Protein AF-A0A0P0D980-F1 (afdb_monomer)

Mean predicted aligned error: 5.17 Å

Radius of gyration: 16.91 Å; Cα contacts (8 Å, |Δi|>4): 113; chains: 1; bounding box: 37×28×49 Å

Organism: NCBI:txid1736674

pLDDT: mean 88.83, std 8.2, range [51.72, 97.25]

Foldseek 3Di:
DLVQQLAVHDDDDDFDADPVRHGPPVVVVVVVVVVVVCVQCVVQRPPWHHDPDDDDPDADWGWTDDDLDIDIGHPDDPPDPDDDCSCPPDDCVSDVWDDDGPDPDTDPDD

InterPro domains:
  IPR000933 Glycoside hydrolase, family 29 [PTHR10030] (2-77)
  IPR013780 Glycosyl hydrolase, all-beta [G3DSA:2.60.40.1180] (51-108)
  IPR017853 Glycoside hydrolase superfamily [SSF51445] (2-46)
  IPR057739 Glycoside hydrolase family 29, N-terminal [PF01120] (1-43)

Sequence (110 aa):
MVEVVSRNGNSLINIGPRGDATIPEEQVERLKAMGNWLSINGEAIYGTRYWKENHQEQGNRAFTTKEKTLFAIALDDPKTPFIIEATKGWNKNNVKSVTLLGSREKWSGI

Nearest PDB structures (foldseek):
  8ozu-assembly2_H  TM=8.798E-01  e=1.660E-02  Lacticaseibacillus casei
  8ozu-assembly1_A  TM=8.775E-01  e=1.891E-02  Lacticaseibacillus casei
  8ozu-assembly2_B  TM=8.800E-01  e=2.981E-02  Lacticaseibacillus casei
  8ozt-assembly2_E-2  TM=8.825E-01  e=3.181E-02  Lactobacillus
  8ozu-assembly1_D  TM=8.819E-01  e=3.181E-02  Lacticaseibacillus casei

Secondary structure (DSSP, 8-state):
-HHHHHTT---PPP----TTSPPPHHHHHHHHHHHHHHHHHGGGTTT-EE-S----SSS-EEEEEETTEEEEEESS---S----GGGTT--TTT-S--B-TT--PBP---

Structure (mmCIF, N/CA/C/O backbone):
data_AF-A0A0P0D980-F1
#
_entry.id   AF-A0A0P0D980-F1
#
loop_
_atom_site.group_PDB
_atom_site.id
_atom_site.type_symbol
_atom_site.label_atom_id
_atom_site.label_alt_id
_atom_site.label_comp_id
_atom_site.label_asym_id
_atom_site.label_entity_id
_atom_site.label_seq_id
_atom_site.pdbx_PDB_ins_code
_atom_site.Cartn_x
_atom_site.Cartn_y
_atom_site.Cartn_z
_atom_site.occupancy
_atom_site.B_iso_or_equiv
_atom_site.auth_seq_id
_atom_site.auth_comp_id
_atom_site.auth_asym_id
_atom_site.auth_atom_id
_atom_site.pdbx_PDB_model_num
ATOM 1 N N . MET A 1 1 ? 4.060 7.617 -3.953 1.00 86.75 1 MET A N 1
ATOM 2 C CA . MET A 1 1 ? 2.854 6.828 -4.301 1.00 86.75 1 MET A CA 1
ATOM 3 C C . MET A 1 1 ? 1.854 6.790 -3.154 1.00 86.75 1 MET A C 1
ATOM 5 O O . MET A 1 1 ? 0.784 7.354 -3.314 1.00 86.75 1 MET A O 1
ATOM 9 N N . VAL A 1 2 ? 2.184 6.177 -2.011 1.00 89.06 2 VAL A N 1
ATOM 10 C CA . VAL A 1 2 ? 1.241 6.012 -0.886 1.00 89.06 2 VAL A CA 1
ATOM 11 C C . VAL A 1 2 ? 0.645 7.346 -0.417 1.00 89.06 2 VAL A C 1
ATOM 13 O O . VAL A 1 2 ? -0.569 7.461 -0.309 1.00 89.06 2 VAL A O 1
ATOM 16 N N . GLU A 1 3 ? 1.476 8.374 -0.231 1.00 86.25 3 GLU A N 1
ATOM 17 C CA . GLU A 1 3 ? 1.021 9.718 0.162 1.00 86.25 3 GLU A CA 1
ATOM 18 C C . GLU A 1 3 ? 0.079 10.370 -0.866 1.00 86.25 3 GLU A C 1
ATOM 20 O O . GLU A 1 3 ? -0.856 11.080 -0.509 1.00 86.25 3 GLU A O 1
ATOM 25 N N . VAL A 1 4 ? 0.296 10.111 -2.159 1.00 87.06 4 VAL A N 1
ATOM 26 C CA . VAL A 1 4 ? -0.562 10.643 -3.227 1.00 87.06 4 VAL A CA 1
ATOM 27 C C . VAL A 1 4 ? -1.942 9.990 -3.156 1.00 87.06 4 VAL A C 1
ATOM 29 O O . VAL A 1 4 ? -2.958 10.679 -3.194 1.00 87.06 4 VAL A O 1
ATOM 32 N N . VAL A 1 5 ? -1.983 8.668 -2.984 1.00 89.81 5 VAL A N 1
ATOM 33 C CA . VAL A 1 5 ? -3.234 7.900 -2.902 1.00 89.81 5 VAL A CA 1
ATOM 34 C C . VAL A 1 5 ? -4.003 8.216 -1.616 1.00 89.81 5 VAL A C 1
ATOM 36 O O . VAL A 1 5 ? -5.223 8.374 -1.660 1.00 89.81 5 VAL A O 1
ATOM 39 N N . SER A 1 6 ? -3.312 8.396 -0.484 1.00 87.00 6 SER A N 1
ATOM 40 C CA . SER A 1 6 ? -3.949 8.787 0.783 1.00 87.00 6 SER A CA 1
ATOM 41 C C . SER A 1 6 ? -4.568 10.183 0.747 1.00 87.00 6 SER A C 1
ATOM 43 O O . SER A 1 6 ? -5.432 10.484 1.563 1.00 87.00 6 SER A O 1
ATOM 45 N N . ARG A 1 7 ? -4.184 11.015 -0.227 1.00 87.62 7 ARG A N 1
ATOM 46 C CA . ARG A 1 7 ? -4.743 12.350 -0.487 1.00 87.62 7 ARG A CA 1
ATOM 47 C C . ARG A 1 7 ? -5.666 12.383 -1.709 1.00 87.62 7 ARG A C 1
ATOM 49 O O . ARG A 1 7 ? -5.887 13.442 -2.287 1.00 87.62 7 ARG A O 1
ATOM 56 N N . ASN A 1 8 ? -6.223 11.230 -2.089 1.00 86.19 8 ASN A N 1
ATOM 57 C CA . ASN A 1 8 ? -7.169 11.073 -3.200 1.00 86.19 8 ASN A CA 1
ATOM 58 C C . ASN A 1 8 ? -6.595 11.427 -4.590 1.00 86.19 8 ASN A C 1
ATOM 60 O O . ASN A 1 8 ? -7.342 11.767 -5.505 1.00 86.19 8 ASN A O 1
ATOM 64 N N . GLY A 1 9 ? -5.272 11.361 -4.749 1.00 87.94 9 GLY A N 1
ATOM 65 C CA . GLY A 1 9 ? -4.578 11.568 -6.016 1.00 87.94 9 GLY A CA 1
ATOM 66 C C . GLY A 1 9 ? -4.195 10.260 -6.712 1.00 87.94 9 GLY A C 1
ATOM 67 O O . GLY A 1 9 ? -4.247 9.177 -6.127 1.00 87.94 9 GLY A O 1
ATOM 68 N N . ASN A 1 10 ? -3.740 10.374 -7.963 1.00 88.69 10 ASN A N 1
ATOM 69 C CA . ASN A 1 10 ? -3.119 9.275 -8.701 1.00 88.69 10 ASN A CA 1
ATOM 70 C C . ASN A 1 10 ? -1.627 9.549 -8.933 1.00 88.69 10 ASN A C 1
ATOM 72 O O . ASN A 1 10 ? -1.221 10.691 -9.138 1.00 88.69 10 ASN A O 1
ATOM 76 N N . SER A 1 11 ? -0.812 8.496 -8.915 1.00 88.25 11 SER A N 1
ATOM 77 C CA . SER A 1 11 ? 0.632 8.580 -9.127 1.00 88.25 11 SER A CA 1
ATOM 78 C C . SER A 1 11 ? 0.968 8.114 -10.540 1.00 88.25 11 SER A C 1
ATOM 80 O O . SER A 1 11 ? 0.902 6.921 -10.825 1.00 88.25 11 SER A O 1
ATOM 82 N N . LEU A 1 12 ? 1.360 9.041 -11.414 1.00 91.69 12 LEU A N 1
ATOM 83 C CA . LEU A 1 12 ? 1.848 8.724 -12.756 1.00 91.69 12 LEU A CA 1
ATOM 84 C C . LEU A 1 12 ? 3.380 8.675 -12.741 1.00 91.69 12 LEU A C 1
ATOM 86 O O . LEU A 1 12 ? 4.028 9.677 -12.446 1.00 91.69 12 LEU A O 1
ATOM 90 N N . ILE A 1 13 ? 3.955 7.507 -13.032 1.00 91.38 13 ILE A N 1
ATOM 91 C CA . ILE A 1 13 ? 5.408 7.307 -13.056 1.00 91.38 13 ILE A CA 1
ATOM 92 C C . ILE A 1 13 ? 5.890 7.369 -14.502 1.00 91.38 13 ILE A C 1
ATOM 94 O O . ILE A 1 13 ? 5.446 6.582 -15.335 1.00 91.38 13 ILE A O 1
ATOM 98 N N . ASN A 1 14 ? 6.795 8.302 -14.787 1.00 91.31 14 ASN A N 1
ATOM 99 C CA . ASN A 1 14 ? 7.432 8.403 -16.093 1.00 91.31 14 ASN A CA 1
ATOM 100 C C . ASN A 1 14 ? 8.633 7.450 -16.189 1.00 91.31 14 ASN A C 1
ATOM 102 O O . ASN A 1 14 ? 9.349 7.260 -15.204 1.00 91.31 14 ASN A O 1
ATOM 106 N N . ILE A 1 15 ? 8.876 6.906 -17.383 1.00 92.06 15 ILE A N 1
ATOM 107 C CA . ILE A 1 15 ? 10.083 6.143 -17.715 1.00 92.06 15 ILE A CA 1
ATOM 108 C C . ILE A 1 15 ? 10.812 6.831 -18.863 1.00 92.06 15 ILE A C 1
ATOM 110 O O . ILE A 1 15 ? 10.186 7.341 -19.790 1.00 92.06 15 ILE A O 1
ATOM 114 N N . GLY A 1 16 ? 12.138 6.852 -18.794 1.00 92.56 16 GLY A N 1
ATOM 115 C CA . GLY A 1 16 ? 12.986 7.436 -19.829 1.00 92.56 16 GLY A CA 1
ATOM 116 C C . GLY A 1 16 ? 13.824 6.352 -20.489 1.00 92.56 16 GLY A C 1
ATOM 117 O O . GLY A 1 16 ? 14.855 5.998 -19.910 1.00 92.56 16 GLY A O 1
ATOM 118 N N . PRO A 1 17 ? 13.404 5.809 -21.649 1.00 92.69 17 PRO A N 1
ATOM 119 C CA . PRO A 1 17 ? 14.237 4.904 -22.426 1.00 92.69 17 PRO A CA 1
ATOM 120 C C . PRO A 1 17 ? 15.551 5.578 -22.839 1.00 92.69 17 PRO A C 1
ATOM 122 O O . PRO A 1 17 ? 15.612 6.792 -23.046 1.00 92.69 17 PRO A O 1
ATOM 125 N N . ARG A 1 18 ? 16.610 4.783 -22.971 1.00 90.56 18 ARG A N 1
ATOM 126 C CA . ARG A 1 18 ? 17.882 5.186 -23.570 1.00 90.56 18 ARG A CA 1
ATOM 127 C C . ARG A 1 18 ? 17.699 5.423 -25.075 1.00 90.56 18 ARG A C 1
ATOM 129 O O . ARG A 1 18 ? 16.679 5.065 -25.661 1.00 90.56 18 ARG A O 1
ATOM 136 N N . GLY A 1 19 ? 18.720 5.993 -25.718 1.00 93.38 19 GLY A N 1
ATOM 137 C CA . GLY A 1 19 ? 18.713 6.237 -27.167 1.00 93.38 19 GLY A CA 1
ATOM 138 C C . GLY A 1 19 ? 18.572 4.970 -28.024 1.00 93.38 19 GLY A C 1
ATOM 139 O O . GLY A 1 19 ? 18.117 5.056 -29.157 1.00 93.38 19 GLY A O 1
ATOM 140 N N . ASP A 1 20 ? 18.901 3.799 -27.472 1.00 93.31 20 ASP A N 1
ATOM 141 C CA . ASP A 1 20 ? 18.713 2.477 -28.088 1.00 93.31 20 ASP A CA 1
ATOM 142 C C . ASP A 1 20 ? 17.351 1.830 -27.754 1.00 93.31 20 ASP A C 1
ATOM 144 O O . ASP A 1 20 ? 17.148 0.640 -27.985 1.00 93.31 20 ASP A O 1
ATOM 148 N N . ALA A 1 21 ? 16.420 2.611 -27.198 1.00 90.31 21 ALA A N 1
ATOM 149 C CA . ALA A 1 21 ? 15.093 2.204 -26.740 1.00 90.31 21 ALA A CA 1
ATOM 150 C C . ALA A 1 21 ? 15.055 1.216 -25.555 1.00 90.31 21 ALA A C 1
ATOM 152 O O . ALA A 1 21 ? 13.970 0.782 -25.160 1.00 90.31 21 ALA A O 1
ATOM 153 N N . THR A 1 22 ? 16.187 0.896 -24.921 1.00 95.38 22 THR A N 1
ATOM 154 C CA . THR A 1 22 ? 16.196 0.094 -23.686 1.00 95.38 22 THR A CA 1
ATOM 155 C C . THR A 1 22 ? 15.819 0.937 -22.464 1.00 95.38 22 THR A C 1
ATOM 157 O O . THR A 1 22 ? 16.091 2.134 -22.406 1.00 95.38 22 THR A O 1
ATOM 160 N N . ILE A 1 23 ? 15.189 0.337 -21.451 1.00 95.00 23 ILE A N 1
ATOM 161 C CA . ILE A 1 23 ? 14.940 1.023 -20.173 1.00 95.00 23 ILE A CA 1
ATOM 162 C C . ILE A 1 23 ? 16.201 0.889 -19.307 1.00 95.00 23 ILE A C 1
ATOM 164 O O . ILE A 1 23 ? 16.688 -0.232 -19.148 1.00 95.00 23 ILE A O 1
ATOM 168 N N . PRO A 1 24 ? 16.724 1.982 -18.716 1.00 95.94 24 PRO A N 1
ATOM 169 C CA . PRO A 1 24 ? 17.833 1.900 -17.773 1.00 95.94 24 PRO A CA 1
ATOM 170 C C . PRO A 1 24 ? 17.569 0.894 -16.652 1.00 95.94 24 PRO A C 1
ATOM 172 O O . PRO A 1 24 ? 16.490 0.890 -16.055 1.00 95.94 24 PRO A O 1
ATOM 175 N N . GLU A 1 25 ? 18.559 0.053 -16.354 1.00 95.94 25 GLU A N 1
ATOM 176 C CA . GLU A 1 25 ? 18.446 -1.016 -15.358 1.00 95.94 25 GLU A CA 1
ATOM 177 C C . GLU A 1 25 ? 17.994 -0.474 -13.999 1.00 95.94 25 GLU A C 1
ATOM 179 O O . GLU A 1 25 ? 17.066 -1.016 -13.400 1.00 95.94 25 GLU A O 1
ATOM 184 N N . GLU A 1 26 ? 18.502 0.691 -13.587 1.00 94.94 26 GLU A N 1
ATOM 185 C CA . GLU A 1 26 ? 18.102 1.306 -12.325 1.00 94.94 26 GLU A CA 1
ATOM 186 C C . GLU A 1 26 ? 16.615 1.730 -12.283 1.00 94.94 26 GLU A C 1
ATOM 188 O O . GLU A 1 26 ? 16.030 1.858 -11.203 1.00 94.94 26 GLU A O 1
ATOM 193 N N . GLN A 1 27 ? 15.973 1.985 -13.431 1.00 95.69 27 GLN A N 1
ATOM 194 C CA . GLN A 1 27 ? 14.525 2.231 -13.499 1.00 95.69 27 GLN A CA 1
ATOM 195 C C . GLN A 1 27 ? 13.757 0.909 -13.403 1.00 95.69 27 GLN A C 1
ATOM 197 O O . GLN A 1 27 ? 12.765 0.828 -12.677 1.00 95.69 27 GLN A O 1
ATOM 202 N N . VAL A 1 28 ? 14.238 -0.141 -14.077 1.00 95.88 28 VAL A N 1
ATOM 203 C CA . VAL A 1 28 ? 13.644 -1.486 -14.020 1.00 95.88 28 VAL A CA 1
ATOM 204 C C . VAL A 1 28 ? 13.667 -2.030 -12.594 1.00 95.88 28 VAL A C 1
ATOM 206 O O . VAL A 1 28 ? 12.647 -2.524 -12.116 1.00 95.88 28 VAL A O 1
ATOM 209 N N . GLU A 1 29 ? 14.795 -1.915 -11.896 1.00 96.94 29 GLU A N 1
ATOM 210 C CA . GLU A 1 29 ? 14.945 -2.360 -10.508 1.00 96.94 29 GLU A CA 1
ATOM 211 C C . GLU A 1 29 ? 13.937 -1.680 -9.578 1.00 96.94 29 GLU A C 1
ATOM 213 O O . GLU A 1 29 ? 13.231 -2.353 -8.824 1.00 96.94 29 GLU A O 1
ATOM 218 N N . ARG A 1 30 ? 13.798 -0.353 -9.676 1.00 96.06 30 ARG A N 1
ATOM 219 C CA . ARG A 1 30 ? 12.846 0.415 -8.857 1.00 96.06 30 ARG A CA 1
ATOM 220 C C . ARG A 1 30 ? 11.395 0.050 -9.164 1.00 96.06 30 ARG A C 1
ATOM 222 O O . ARG A 1 30 ? 10.599 -0.111 -8.239 1.00 96.06 30 ARG A O 1
ATOM 229 N N . LEU A 1 31 ? 11.047 -0.122 -10.440 1.00 95.38 31 LEU A N 1
ATOM 230 C CA . LEU A 1 31 ? 9.703 -0.541 -10.849 1.00 95.38 31 LEU A CA 1
ATOM 231 C C . LEU A 1 31 ? 9.382 -1.960 -10.372 1.00 95.38 31 LEU A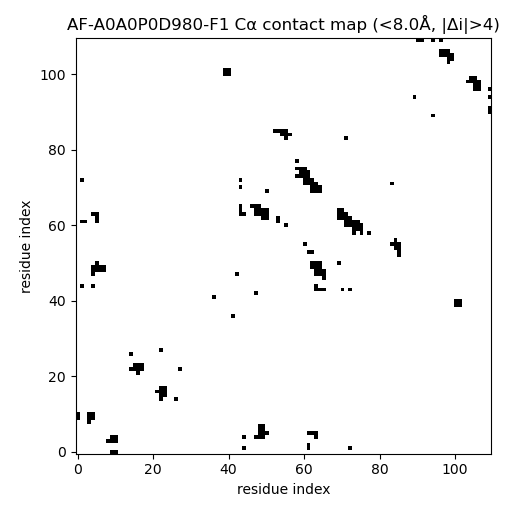 C 1
ATOM 233 O O . LEU A 1 31 ? 8.276 -2.201 -9.890 1.00 95.38 31 LEU A O 1
ATOM 237 N N . LYS A 1 32 ? 10.346 -2.885 -10.439 1.00 97.12 32 LYS A N 1
ATOM 238 C CA . LYS A 1 32 ? 10.201 -4.241 -9.894 1.00 97.12 32 LYS A CA 1
ATOM 239 C C . LYS A 1 32 ? 10.040 -4.224 -8.378 1.00 97.12 32 LYS A C 1
ATOM 241 O O . LYS A 1 32 ? 9.145 -4.890 -7.871 1.00 97.12 32 LYS A O 1
ATOM 246 N N . ALA A 1 33 ? 10.840 -3.440 -7.656 1.00 96.38 33 ALA A N 1
ATOM 247 C CA . ALA A 1 33 ? 10.703 -3.293 -6.208 1.00 96.38 33 ALA A CA 1
ATOM 248 C C . ALA A 1 33 ? 9.313 -2.753 -5.824 1.00 96.38 33 ALA A C 1
ATOM 250 O O . ALA A 1 33 ? 8.658 -3.297 -4.936 1.00 96.38 33 ALA A O 1
ATOM 251 N N . MET A 1 34 ? 8.819 -1.744 -6.550 1.00 95.75 34 MET A N 1
ATOM 252 C CA . MET A 1 34 ? 7.460 -1.224 -6.378 1.00 95.75 34 MET A CA 1
ATOM 253 C C . MET A 1 34 ? 6.393 -2.286 -6.686 1.00 95.75 34 MET A C 1
ATOM 255 O O . MET A 1 34 ? 5.450 -2.444 -5.914 1.00 95.75 34 MET A O 1
ATOM 259 N N . GLY A 1 35 ? 6.554 -3.043 -7.775 1.00 96.31 35 GLY A N 1
ATOM 260 C CA . GLY A 1 35 ? 5.662 -4.145 -8.142 1.00 96.31 35 GLY A CA 1
ATOM 261 C C . GLY A 1 35 ? 5.619 -5.253 -7.087 1.00 96.31 35 GLY A C 1
ATOM 262 O O . GLY A 1 35 ? 4.538 -5.709 -6.723 1.00 96.31 35 GLY A O 1
ATOM 263 N N . ASN A 1 36 ? 6.771 -5.627 -6.528 1.00 97.25 36 ASN A N 1
ATOM 264 C CA . ASN A 1 36 ? 6.873 -6.612 -5.449 1.00 97.25 36 ASN A CA 1
ATOM 265 C C . ASN A 1 36 ? 6.196 -6.133 -4.161 1.00 97.25 36 ASN A C 1
ATOM 267 O O . ASN A 1 36 ? 5.590 -6.923 -3.448 1.00 97.25 36 ASN A O 1
ATOM 271 N N . TRP A 1 37 ? 6.270 -4.838 -3.853 1.00 95.75 37 TRP A N 1
ATOM 272 C CA . TRP A 1 37 ? 5.548 -4.289 -2.708 1.00 95.75 37 TRP A CA 1
ATOM 273 C C . TRP A 1 37 ? 4.031 -4.268 -2.951 1.00 95.75 37 TRP A C 1
ATOM 275 O O . TRP A 1 37 ? 3.253 -4.615 -2.059 1.00 95.75 37 TRP A O 1
ATOM 285 N N . LEU A 1 38 ? 3.604 -3.902 -4.165 1.00 96.50 38 LEU A N 1
ATOM 286 C CA . LEU A 1 38 ? 2.196 -3.858 -4.571 1.00 96.50 38 LEU A CA 1
ATOM 287 C C . LEU A 1 38 ? 1.554 -5.244 -4.691 1.00 96.50 38 LEU A C 1
ATOM 289 O O . LEU A 1 38 ? 0.350 -5.358 -4.482 1.00 96.50 38 LEU A O 1
ATOM 293 N N . SER A 1 39 ? 2.314 -6.300 -4.986 1.00 96.69 39 SER A N 1
ATOM 294 C CA . SER A 1 39 ? 1.764 -7.661 -5.032 1.00 96.69 39 SER A CA 1
ATOM 295 C C . SER A 1 39 ? 1.251 -8.128 -3.665 1.00 96.69 39 SER A C 1
ATOM 297 O O . SER A 1 39 ? 0.311 -8.916 -3.599 1.00 96.69 39 SER A O 1
ATOM 299 N N . ILE A 1 40 ? 1.823 -7.597 -2.581 1.00 96.31 40 ILE A N 1
ATOM 300 C CA . ILE A 1 40 ? 1.415 -7.876 -1.200 1.00 96.31 40 ILE A CA 1
ATOM 301 C C . ILE A 1 40 ? 0.412 -6.828 -0.702 1.00 96.31 40 ILE A C 1
ATOM 303 O O . ILE A 1 40 ? -0.614 -7.168 -0.119 1.00 96.31 40 ILE A O 1
ATOM 307 N N . ASN A 1 41 ? 0.705 -5.544 -0.928 1.00 96.44 41 ASN A N 1
ATOM 308 C CA . ASN A 1 41 ? 0.001 -4.424 -0.294 1.00 96.44 41 ASN A CA 1
ATOM 309 C C . ASN A 1 41 ? -0.991 -3.709 -1.223 1.00 96.44 41 ASN A C 1
ATOM 311 O O . ASN A 1 41 ? -1.570 -2.689 -0.851 1.00 96.44 41 ASN A O 1
ATOM 315 N N . GLY A 1 42 ? -1.195 -4.217 -2.440 1.00 96.31 42 GLY A N 1
ATOM 316 C CA . GLY A 1 42 ? -2.002 -3.570 -3.474 1.00 96.31 42 GLY A CA 1
ATOM 317 C C . GLY A 1 42 ? -3.453 -3.331 -3.064 1.00 96.31 42 GLY A C 1
ATOM 318 O O . GLY A 1 42 ? -4.054 -2.362 -3.518 1.00 96.31 42 GLY A O 1
ATOM 319 N N . GLU A 1 43 ? -4.009 -4.139 -2.159 1.00 95.94 43 GLU A N 1
ATOM 320 C CA . GLU A 1 43 ? -5.364 -3.934 -1.632 1.00 95.94 43 GLU A CA 1
ATOM 321 C C . GLU A 1 43 ? -5.519 -2.597 -0.885 1.00 95.94 43 GLU A C 1
ATOM 323 O O . GLU A 1 43 ? -6.575 -1.971 -0.963 1.00 95.94 43 GLU A O 1
ATOM 328 N N . ALA A 1 44 ? -4.450 -2.111 -0.243 1.00 96.31 44 ALA A N 1
ATOM 329 C CA . ALA A 1 44 ? -4.423 -0.818 0.441 1.00 96.31 44 ALA A CA 1
ATOM 330 C C . ALA A 1 44 ? -4.254 0.382 -0.512 1.00 96.31 44 ALA A C 1
ATOM 332 O O . ALA A 1 44 ? -4.238 1.527 -0.059 1.00 96.31 44 ALA A O 1
ATOM 333 N N . ILE A 1 45 ? -4.112 0.140 -1.820 1.00 96.62 45 ILE A N 1
ATOM 334 C CA . ILE A 1 45 ? -3.862 1.166 -2.843 1.00 96.62 45 ILE A CA 1
ATOM 335 C C . ILE A 1 45 ? -4.951 1.160 -3.920 1.00 96.62 45 ILE A C 1
ATOM 337 O O . ILE A 1 45 ? -5.516 2.198 -4.264 1.00 96.62 45 ILE A O 1
ATOM 341 N N . TYR A 1 46 ? -5.257 -0.004 -4.488 1.00 95.62 46 TYR A N 1
ATOM 342 C CA . TYR A 1 46 ? -6.159 -0.112 -5.626 1.00 95.62 46 TYR A CA 1
ATOM 343 C C . TYR A 1 46 ? -7.626 0.002 -5.205 1.00 95.62 46 TYR A C 1
ATOM 345 O O . TYR A 1 46 ? -8.152 -0.798 -4.430 1.00 95.62 46 TYR A O 1
ATOM 353 N N . GLY A 1 47 ? -8.320 0.988 -5.778 1.00 93.88 47 GLY A N 1
ATOM 354 C CA . GLY A 1 47 ? -9.740 1.225 -5.516 1.00 93.88 47 GLY A CA 1
ATO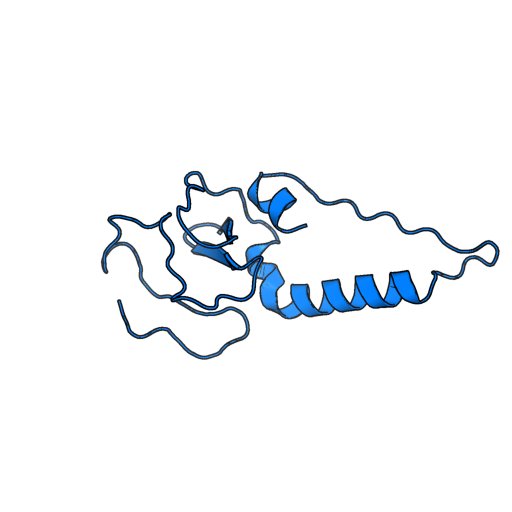M 355 C C . GLY A 1 47 ? -10.028 1.834 -4.142 1.00 93.88 47 GLY A C 1
ATOM 356 O O . GLY A 1 47 ? -11.193 1.918 -3.759 1.00 93.88 47 GLY A O 1
ATOM 357 N N . THR A 1 48 ? -9.002 2.276 -3.414 1.00 95.88 48 THR A N 1
ATOM 358 C CA . THR A 1 48 ? -9.169 2.950 -2.128 1.00 95.88 48 THR A CA 1
ATOM 359 C C . THR A 1 48 ? -9.517 4.434 -2.302 1.00 95.88 48 THR A C 1
ATOM 361 O O . THR A 1 48 ? -9.482 4.992 -3.404 1.00 95.88 48 THR A O 1
ATOM 364 N N . ARG A 1 49 ? -9.875 5.091 -1.201 1.00 91.81 49 ARG A N 1
ATOM 365 C CA . ARG A 1 49 ? -10.092 6.539 -1.077 1.00 91.81 49 ARG A CA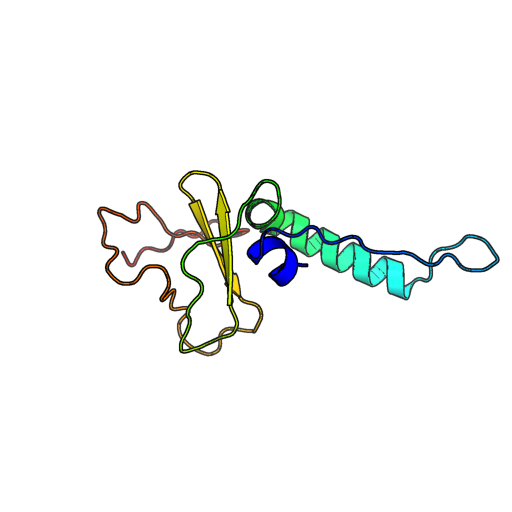 1
ATOM 366 C C . ARG A 1 49 ? -9.314 7.083 0.115 1.00 91.81 49 ARG A C 1
ATOM 368 O O . ARG A 1 49 ? -8.826 6.309 0.939 1.00 91.81 49 ARG A O 1
ATOM 375 N N . TYR A 1 50 ? -9.207 8.406 0.198 1.00 90.69 50 TYR A N 1
ATOM 376 C CA . TYR A 1 50 ? -8.640 9.064 1.373 1.00 90.69 50 TYR A CA 1
ATOM 377 C C . TYR A 1 50 ? -9.467 8.755 2.627 1.00 90.69 50 TYR A C 1
ATOM 379 O O . TYR A 1 50 ? -10.682 8.553 2.553 1.00 90.69 50 TYR A O 1
ATOM 387 N N . TRP A 1 51 ? -8.805 8.732 3.781 1.00 91.12 51 TRP A N 1
ATOM 388 C CA . TRP A 1 51 ? -9.478 8.680 5.074 1.00 91.12 51 TRP A CA 1
ATOM 389 C C . TRP A 1 51 ? -9.617 10.093 5.645 1.00 91.12 51 TRP A C 1
ATOM 391 O O . TRP A 1 51 ? -8.697 10.902 5.540 1.00 91.12 51 TRP A O 1
ATOM 401 N N . LYS A 1 52 ? -10.779 10.388 6.231 1.00 84.62 52 LYS A N 1
ATOM 402 C CA . LYS A 1 52 ? -11.124 11.724 6.744 1.00 84.62 52 LYS A CA 1
ATOM 403 C C . LYS A 1 52 ? -10.252 12.189 7.918 1.00 84.62 52 LYS A C 1
ATOM 405 O O . LYS A 1 52 ? -10.008 13.382 8.039 1.00 84.62 52 LYS A O 1
ATOM 410 N N . GLU A 1 53 ? -9.723 11.253 8.706 1.00 83.12 53 GLU A N 1
ATOM 411 C CA . GLU A 1 53 ? -8.939 11.538 9.907 1.00 83.12 53 GLU A CA 1
ATOM 412 C C . GLU A 1 53 ? -7.496 11.083 9.705 1.00 83.12 53 GLU A C 1
ATOM 414 O O . GLU A 1 53 ? -7.190 9.896 9.748 1.00 83.12 53 GLU A O 1
ATOM 419 N N . ASN A 1 54 ? -6.593 12.028 9.474 1.00 76.81 54 ASN A N 1
ATOM 420 C CA . ASN A 1 54 ? -5.186 11.751 9.178 1.00 76.81 54 ASN A CA 1
ATOM 421 C C . ASN A 1 54 ? -4.214 12.269 10.249 1.00 76.81 54 ASN A C 1
ATOM 423 O O . ASN A 1 54 ? -3.006 12.127 10.077 1.00 76.81 54 ASN A O 1
ATOM 427 N N . HIS A 1 55 ? -4.726 12.853 11.336 1.00 78.25 55 HIS A N 1
ATOM 428 C CA . HIS A 1 55 ? -3.908 13.354 12.439 1.00 78.25 55 HIS A CA 1
ATOM 429 C C . HIS A 1 55 ? -3.143 12.218 13.118 1.00 78.25 55 HIS A C 1
ATOM 431 O O . HIS A 1 55 ? -3.744 11.190 13.438 1.00 78.25 55 HIS A O 1
ATOM 437 N N . GLN A 1 56 ? -1.843 12.411 13.333 1.00 73.94 56 GLN A N 1
ATOM 438 C CA . GLN A 1 56 ? -0.964 11.525 14.095 1.00 73.94 56 GLN A CA 1
ATOM 439 C C . GLN A 1 56 ? 0.011 12.390 14.899 1.00 73.94 56 GLN A C 1
ATOM 441 O O . GLN A 1 56 ? 0.706 13.223 14.320 1.00 73.94 56 GLN A O 1
ATOM 446 N N . GLU A 1 57 ? 0.099 12.169 16.207 1.00 74.56 57 GLU A N 1
ATOM 447 C CA . GLU A 1 57 ? 1.134 12.770 17.056 1.00 74.56 57 GLU A CA 1
ATOM 448 C C . GLU A 1 57 ? 2.490 12.071 16.856 1.00 74.56 57 GLU A C 1
ATOM 450 O O . GLU A 1 57 ? 3.542 12.693 17.005 1.00 74.56 57 GLU A O 1
ATOM 455 N N . GLN A 1 58 ? 2.486 10.767 16.534 1.00 72.31 58 GLN A N 1
ATOM 456 C CA . GLN A 1 58 ? 3.703 9.949 16.455 1.00 72.31 58 GLN A CA 1
ATOM 457 C C . GLN A 1 58 ? 3.742 8.968 15.267 1.00 72.31 58 GLN A C 1
ATOM 459 O O . GLN A 1 58 ? 2.829 8.172 15.026 1.00 72.31 58 GLN A O 1
ATOM 464 N N . GLY A 1 59 ? 4.902 8.927 14.605 1.00 76.31 59 GLY A N 1
ATOM 465 C CA . GLY A 1 59 ? 5.208 8.024 13.491 1.00 76.31 59 GLY A CA 1
ATOM 466 C C . GLY A 1 59 ? 4.675 8.517 12.146 1.00 76.31 59 GLY A C 1
ATOM 467 O O . GLY A 1 59 ? 3.647 9.190 12.075 1.00 76.31 59 GLY A O 1
ATOM 468 N N . ASN A 1 60 ? 5.380 8.179 11.064 1.00 85.88 60 ASN A N 1
ATOM 469 C CA . ASN A 1 60 ? 4.990 8.601 9.725 1.00 85.88 60 ASN A CA 1
ATOM 470 C C . ASN A 1 60 ? 4.063 7.565 9.080 1.00 85.88 60 ASN A C 1
ATOM 472 O O . ASN A 1 60 ? 4.469 6.449 8.750 1.00 85.88 60 ASN A O 1
ATOM 476 N N . ARG A 1 61 ? 2.786 7.918 8.922 1.00 88.62 61 ARG A N 1
ATOM 477 C CA . ARG A 1 61 ? 1.739 6.977 8.510 1.00 88.62 61 ARG A CA 1
ATOM 478 C C . ARG A 1 61 ? 0.804 7.618 7.499 1.00 88.62 61 ARG A C 1
ATOM 480 O O . ARG A 1 61 ? 0.494 8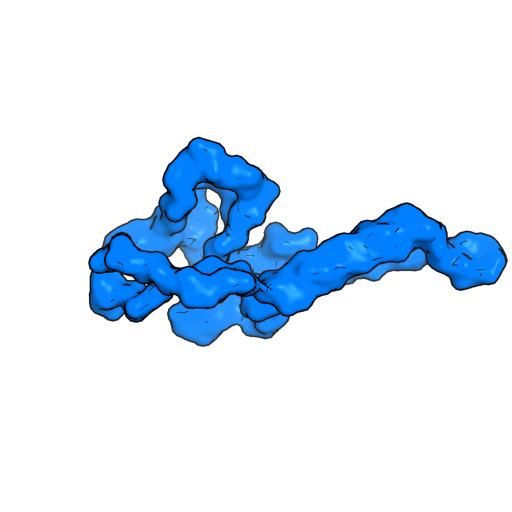.804 7.572 1.00 88.62 61 ARG A O 1
ATOM 487 N N . ALA A 1 62 ? 0.303 6.800 6.588 1.00 92.00 62 ALA A N 1
ATOM 488 C CA . ALA A 1 62 ? -0.740 7.176 5.648 1.00 92.00 62 ALA A CA 1
ATOM 489 C C . ALA A 1 62 ? -1.966 6.283 5.827 1.00 92.00 62 ALA A C 1
ATOM 491 O O . ALA A 1 62 ? -1.847 5.108 6.176 1.00 92.00 62 ALA A O 1
ATOM 492 N N . PHE A 1 63 ? -3.141 6.840 5.539 1.00 94.19 63 PHE A N 1
ATOM 493 C CA . PHE A 1 63 ? -4.405 6.124 5.642 1.00 94.19 63 PHE A CA 1
ATOM 494 C C . PHE A 1 63 ? -5.133 6.104 4.309 1.00 94.19 63 PHE A C 1
ATOM 496 O O . PHE A 1 63 ? -5.257 7.128 3.634 1.00 94.19 63 PHE A O 1
ATOM 503 N N . THR A 1 64 ? -5.654 4.938 3.960 1.00 95.31 64 THR A N 1
ATOM 504 C CA . THR A 1 64 ? -6.587 4.767 2.849 1.00 95.31 64 THR A CA 1
ATOM 505 C C . THR A 1 64 ? -7.770 3.939 3.329 1.00 95.31 64 THR A C 1
ATOM 507 O O . THR A 1 64 ? -7.695 3.224 4.328 1.00 95.31 64 THR A O 1
ATOM 510 N N . THR A 1 65 ? -8.903 4.041 2.648 1.00 95.12 65 THR A N 1
ATOM 511 C CA . THR A 1 65 ? -10.091 3.260 2.993 1.00 95.12 65 THR A CA 1
ATOM 512 C C . THR A 1 65 ? -10.730 2.641 1.765 1.00 95.12 65 THR A C 1
ATOM 514 O O . THR A 1 65 ? -10.727 3.225 0.680 1.00 95.12 65 THR A O 1
ATOM 517 N N . LYS A 1 66 ? -11.286 1.446 1.944 1.00 95.69 66 LYS A N 1
ATOM 518 C CA . LYS A 1 66 ? -12.116 0.760 0.961 1.00 95.69 66 LYS A CA 1
ATOM 519 C C . LYS A 1 66 ? -13.281 0.120 1.695 1.00 95.69 66 LYS A C 1
ATOM 521 O O . LYS A 1 66 ? -13.079 -0.730 2.557 1.00 95.69 66 LYS A O 1
ATOM 526 N N . GLU A 1 67 ? -14.494 0.539 1.353 1.00 93.19 67 GLU A N 1
ATOM 527 C CA . GLU A 1 67 ? -15.729 0.063 1.983 1.00 93.19 67 GLU A CA 1
ATOM 528 C C . GLU A 1 67 ? -15.707 0.210 3.517 1.00 93.19 67 GLU A C 1
ATOM 530 O O . GLU A 1 67 ? -15.801 1.322 4.029 1.00 93.19 67 GLU A O 1
ATOM 535 N N . LYS A 1 68 ? -15.602 -0.903 4.256 1.00 92.56 68 LYS A N 1
ATOM 536 C CA . LYS A 1 68 ? -15.555 -0.942 5.728 1.00 92.56 68 LYS A CA 1
ATOM 537 C C . LYS A 1 68 ? -14.144 -1.178 6.274 1.00 92.56 68 LYS A C 1
ATOM 539 O O . LYS A 1 68 ? -13.982 -1.351 7.480 1.00 92.56 68 LYS A O 1
ATOM 544 N N . THR A 1 69 ? -13.142 -1.199 5.402 1.00 94.56 69 THR A N 1
ATOM 545 C CA . THR A 1 69 ? -11.748 -1.451 5.756 1.00 94.56 69 THR A CA 1
ATOM 546 C C . THR A 1 69 ? -10.980 -0.134 5.785 1.00 94.56 69 THR A C 1
ATOM 548 O O . THR A 1 69 ? -10.983 0.635 4.818 1.00 94.56 69 THR A O 1
ATOM 551 N N . LEU A 1 70 ? -10.321 0.124 6.912 1.00 94.44 70 LEU A N 1
ATOM 552 C CA . LEU A 1 70 ? -9.319 1.173 7.065 1.00 94.44 70 LEU A CA 1
ATOM 553 C C . LEU A 1 70 ? -7.939 0.526 6.942 1.00 94.44 70 LEU A C 1
ATOM 555 O O . LEU A 1 70 ? -7.621 -0.395 7.692 1.00 94.44 70 LEU A O 1
ATOM 559 N N . PHE A 1 71 ? -7.123 1.027 6.024 1.00 95.06 71 PHE A N 1
ATOM 560 C CA . PHE A 1 71 ? -5.725 0.644 5.901 1.00 95.06 71 PHE A CA 1
ATOM 561 C C . PHE A 1 71 ? -4.856 1.713 6.555 1.00 95.06 71 PHE A C 1
ATOM 563 O O . PHE A 1 71 ? -4.956 2.894 6.223 1.00 95.06 71 PHE A O 1
ATOM 570 N N . ALA A 1 72 ? -3.993 1.284 7.472 1.00 94.00 72 ALA A N 1
ATOM 571 C CA . ALA A 1 72 ? -2.937 2.098 8.053 1.00 94.00 72 ALA A CA 1
ATOM 572 C C . ALA A 1 72 ? -1.597 1.631 7.481 1.00 94.00 72 ALA A C 1
ATOM 574 O O . ALA A 1 72 ? -1.239 0.462 7.615 1.00 94.00 72 ALA A O 1
ATOM 575 N N . ILE A 1 73 ? -0.875 2.533 6.823 1.00 93.56 73 ILE A N 1
ATOM 576 C CA . ILE A 1 73 ? 0.345 2.221 6.080 1.00 93.56 73 ILE A CA 1
ATOM 577 C C . ILE A 1 73 ? 1.511 2.932 6.762 1.00 93.56 73 ILE A C 1
ATOM 579 O O . ILE A 1 73 ? 1.530 4.162 6.821 1.00 93.56 73 ILE A O 1
ATOM 583 N N . ALA A 1 74 ? 2.468 2.160 7.276 1.00 91.62 74 ALA A N 1
ATOM 584 C CA . ALA A 1 74 ? 3.726 2.681 7.805 1.00 91.62 74 ALA A CA 1
ATOM 585 C C . ALA A 1 74 ? 4.573 3.251 6.657 1.00 91.62 74 ALA A C 1
ATOM 587 O O . ALA A 1 74 ? 4.769 2.570 5.648 1.00 91.62 74 ALA A O 1
ATOM 588 N N . LEU A 1 75 ? 5.055 4.486 6.790 1.00 89.94 75 LEU A N 1
ATOM 589 C CA . LEU A 1 75 ? 5.995 5.102 5.843 1.00 89.94 75 LEU A CA 1
ATOM 590 C C . LEU A 1 75 ? 7.438 5.075 6.364 1.00 89.94 75 LEU A C 1
ATOM 592 O O . LEU A 1 75 ? 8.374 5.289 5.597 1.00 89.94 75 LEU A O 1
ATOM 596 N N . ASP A 1 76 ? 7.606 4.786 7.650 1.00 87.19 76 ASP A N 1
ATOM 597 C CA . ASP A 1 76 ? 8.859 4.516 8.333 1.00 87.19 76 ASP A CA 1
ATOM 598 C C . ASP A 1 76 ? 8.806 3.160 9.053 1.00 87.19 76 ASP A C 1
ATOM 600 O O . ASP A 1 76 ? 7.747 2.553 9.222 1.00 87.19 76 ASP A O 1
ATOM 604 N N . ASP A 1 77 ? 9.979 2.664 9.442 1.00 84.69 77 ASP A N 1
ATOM 605 C CA . ASP A 1 77 ? 10.094 1.449 10.245 1.00 84.69 77 ASP A CA 1
ATOM 606 C C . ASP A 1 77 ? 9.593 1.728 11.678 1.00 84.69 77 ASP A C 1
ATOM 608 O O . ASP A 1 77 ? 10.176 2.575 12.373 1.00 84.69 77 ASP A O 1
ATOM 612 N N . PRO A 1 78 ? 8.508 1.077 12.143 1.00 81.38 78 PRO A N 1
ATOM 613 C CA . PRO A 1 78 ? 7.908 1.392 13.430 1.00 81.38 78 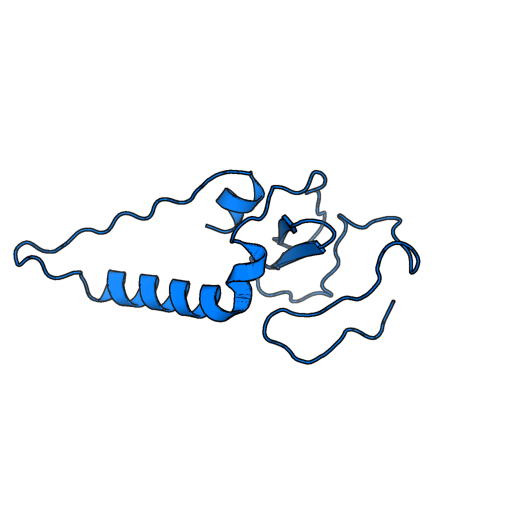PRO A CA 1
ATOM 614 C C . PRO A 1 78 ? 8.762 0.845 14.582 1.00 81.38 78 PRO A C 1
ATOM 616 O O . PRO A 1 78 ? 8.639 -0.306 14.990 1.00 81.38 78 PRO A O 1
ATOM 619 N N . LYS A 1 79 ? 9.608 1.705 15.159 1.00 82.31 79 LYS A N 1
ATOM 620 C CA . LYS A 1 79 ? 10.423 1.389 16.354 1.00 82.31 79 LYS A CA 1
ATOM 621 C C . LYS A 1 79 ? 9.641 1.424 17.668 1.00 82.31 79 LYS A C 1
ATOM 623 O O . LYS A 1 79 ? 10.134 0.985 18.703 1.00 82.31 79 LYS A O 1
ATOM 628 N N . THR A 1 80 ? 8.442 1.989 17.635 1.00 79.88 80 THR A N 1
ATOM 629 C CA . THR A 1 80 ? 7.504 2.079 18.753 1.00 79.88 80 THR A CA 1
ATOM 630 C C . THR A 1 80 ? 6.225 1.317 18.402 1.00 79.88 80 THR A C 1
ATOM 632 O O . THR A 1 80 ? 5.988 1.035 17.222 1.00 79.88 80 THR A O 1
ATOM 635 N N . PRO A 1 81 ? 5.382 0.966 19.394 1.00 84.56 81 PRO A N 1
ATOM 636 C CA . PRO A 1 81 ? 4.099 0.330 19.123 1.00 84.56 81 PRO A CA 1
ATOM 637 C C . PRO A 1 81 ? 3.309 1.055 18.025 1.00 84.56 81 PRO A C 1
ATOM 639 O O . PRO A 1 81 ? 3.188 2.281 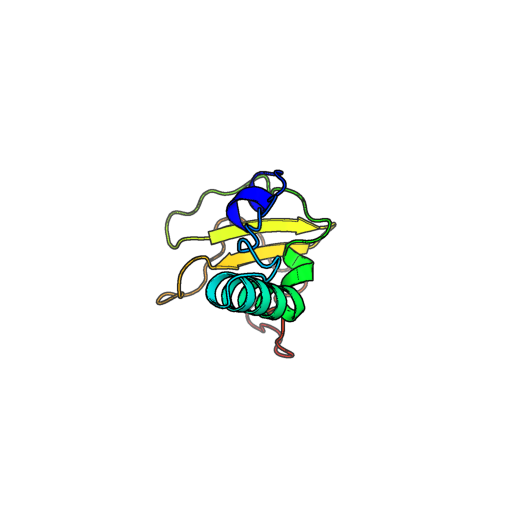18.020 1.00 84.56 81 PRO A O 1
ATOM 642 N N . PHE A 1 82 ? 2.773 0.286 17.075 1.00 84.81 82 PHE A N 1
ATOM 643 C CA . PHE A 1 82 ? 2.032 0.821 15.937 1.00 84.81 82 PHE A CA 1
ATOM 644 C C . PHE A 1 82 ? 0.627 1.263 16.381 1.00 84.81 82 PHE A C 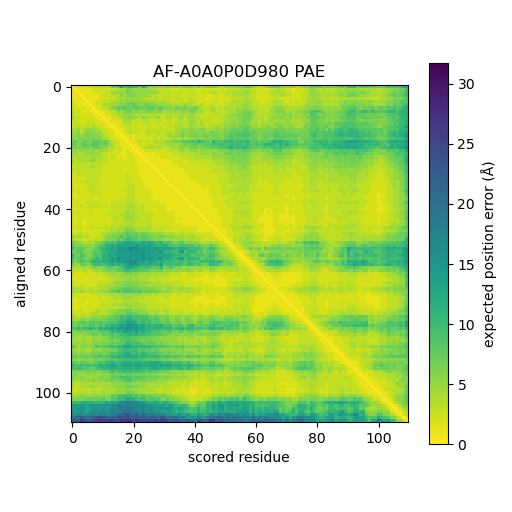1
ATOM 646 O O . PHE A 1 82 ? -0.331 0.498 16.312 1.00 84.81 82 PHE A O 1
ATOM 653 N N . ILE A 1 83 ? 0.513 2.496 16.876 1.00 85.88 83 ILE A N 1
ATOM 654 C CA . ILE A 1 83 ? -0.758 3.090 17.307 1.00 85.88 83 ILE A CA 1
ATOM 655 C C . ILE A 1 83 ? -1.430 3.774 16.112 1.00 85.88 83 ILE A C 1
ATOM 657 O O . ILE A 1 83 ? -0.786 4.501 15.359 1.00 8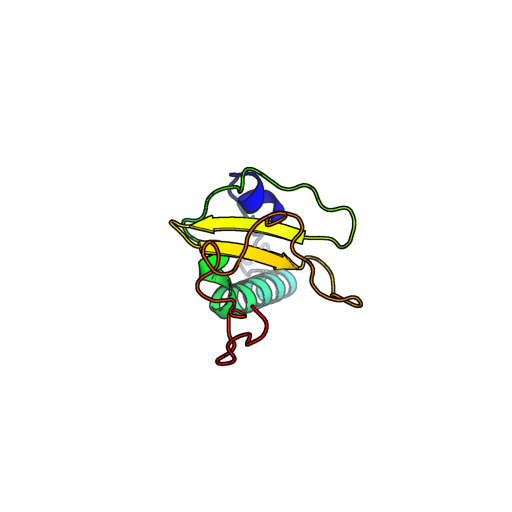5.88 83 ILE A O 1
ATOM 661 N N . ILE A 1 84 ? -2.734 3.544 15.943 1.00 88.31 84 ILE A N 1
ATOM 662 C CA . ILE A 1 84 ? -3.560 4.200 14.925 1.00 88.31 84 ILE A CA 1
ATOM 663 C C . ILE A 1 84 ? -4.452 5.225 15.626 1.00 88.31 84 ILE A C 1
ATOM 665 O O . ILE A 1 84 ? -5.555 4.924 16.074 1.00 88.31 84 ILE A O 1
ATOM 669 N N . GLU A 1 85 ? -3.982 6.464 15.740 1.00 87.12 85 GLU A N 1
ATOM 670 C CA . GLU A 1 85 ? -4.754 7.512 16.432 1.00 87.12 85 GLU A CA 1
ATOM 671 C C . GLU A 1 85 ? -6.036 7.899 15.681 1.00 87.12 85 GLU A C 1
ATOM 673 O O . GLU A 1 85 ? -7.012 8.332 16.292 1.00 87.12 85 GLU A O 1
ATOM 678 N N . ALA A 1 86 ? -6.084 7.640 14.370 1.00 84.69 86 ALA A N 1
ATOM 679 C CA . ALA A 1 86 ? -7.262 7.838 13.530 1.00 84.69 86 ALA A CA 1
ATOM 680 C C . ALA A 1 86 ? -8.475 6.980 13.951 1.00 84.69 86 ALA A C 1
ATOM 682 O O . ALA A 1 86 ? -9.590 7.224 13.490 1.00 84.69 86 ALA A O 1
ATOM 683 N N . THR A 1 87 ? -8.276 5.987 14.827 1.00 87.75 87 THR A N 1
ATOM 684 C CA . THR A 1 87 ? -9.342 5.164 15.420 1.00 87.75 87 THR A CA 1
ATOM 685 C C . THR A 1 87 ? -9.599 5.498 16.893 1.00 87.75 87 THR A C 1
ATOM 687 O O . THR A 1 87 ? -10.167 4.686 17.623 1.00 87.75 87 THR A O 1
ATOM 690 N N . LYS A 1 88 ? -9.172 6.670 17.384 1.00 85.94 88 LYS A N 1
ATOM 691 C CA . LYS A 1 88 ? -9.409 7.084 18.776 1.00 85.94 88 LYS A CA 1
ATOM 692 C C . LYS A 1 88 ? -10.908 7.051 19.105 1.00 85.94 88 LYS A C 1
ATOM 694 O O . LYS A 1 88 ? -11.729 7.628 18.399 1.00 85.94 88 LYS A O 1
ATOM 699 N N . GLY A 1 89 ? -11.257 6.359 20.190 1.00 85.75 89 GLY A N 1
ATOM 700 C CA . GLY A 1 89 ? -12.644 6.150 20.626 1.00 85.75 89 GLY A CA 1
ATOM 701 C C . GLY A 1 89 ? -13.334 4.921 20.023 1.00 85.75 89 GLY A C 1
ATOM 702 O O . GLY A 1 89 ? -14.446 4.596 20.435 1.00 85.75 89 GLY A O 1
ATOM 703 N N . TRP A 1 90 ? -12.693 4.211 19.090 1.00 89.25 90 TRP A N 1
ATOM 704 C CA . TRP A 1 90 ? -13.207 2.937 18.594 1.00 89.25 90 TRP A CA 1
ATOM 705 C C . TRP A 1 90 ? -13.010 1.839 19.641 1.00 89.25 90 TRP A C 1
ATOM 707 O O . TRP A 1 90 ? -12.008 1.803 20.353 1.00 89.25 90 TRP A O 1
ATOM 717 N N . ASN A 1 91 ? -13.976 0.930 19.726 1.00 86.12 91 ASN A N 1
ATOM 718 C CA . ASN A 1 91 ? -13.949 -0.230 20.614 1.00 86.12 91 ASN A CA 1
ATOM 719 C C . ASN A 1 91 ? -14.264 -1.525 19.837 1.00 86.12 91 ASN A C 1
ATOM 721 O O . ASN A 1 91 ? -14.376 -1.513 18.608 1.00 86.12 91 ASN A O 1
ATOM 725 N N . LYS A 1 92 ? -14.434 -2.649 20.548 1.00 83.44 92 LYS A N 1
ATOM 726 C CA . LYS A 1 92 ? -14.718 -3.972 19.956 1.00 83.44 92 LYS A CA 1
ATOM 727 C C . LYS A 1 92 ? -15.962 -4.003 19.054 1.00 83.44 92 LYS A C 1
ATOM 729 O O . LYS A 1 92 ? -16.048 -4.850 18.173 1.00 83.44 92 LYS A O 1
ATOM 734 N N . ASN A 1 93 ? -16.908 -3.077 19.230 1.00 88.31 93 ASN A N 1
ATOM 735 C CA . ASN A 1 93 ? -18.091 -2.971 18.371 1.00 88.31 93 ASN A CA 1
ATOM 736 C C . ASN A 1 93 ? -17.793 -2.258 17.041 1.00 88.31 93 ASN A C 1
ATOM 738 O O . ASN A 1 93 ? -18.555 -2.395 16.086 1.00 88.31 93 ASN A O 1
ATOM 742 N N . ASN A 1 94 ? -16.701 -1.491 16.967 1.00 90.06 94 ASN A N 1
ATOM 743 C CA . ASN A 1 94 ? -16.276 -0.775 15.764 1.00 90.06 94 ASN A CA 1
ATOM 744 C C . ASN A 1 94 ? -15.262 -1.580 14.942 1.00 90.06 94 ASN A C 1
ATOM 746 O O . ASN A 1 94 ? -15.275 -1.500 13.715 1.00 90.06 94 ASN A O 1
ATOM 750 N N . VAL A 1 95 ? -14.396 -2.355 15.605 1.00 90.94 95 VAL A N 1
ATOM 751 C CA . VAL A 1 95 ? -13.313 -3.108 14.959 1.00 90.94 95 VAL A CA 1
ATOM 752 C C . VAL A 1 95 ? -13.565 -4.603 15.070 1.00 90.94 95 VAL A C 1
ATOM 754 O O . VAL A 1 95 ? -13.416 -5.199 16.131 1.00 90.94 95 VAL A O 1
ATOM 757 N N . LYS A 1 96 ? -13.901 -5.225 13.937 1.00 90.00 96 LYS A N 1
ATOM 758 C CA . LYS A 1 96 ? -14.122 -6.676 13.858 1.00 90.00 96 LYS A CA 1
ATOM 759 C C . LYS A 1 96 ? -12.821 -7.477 13.956 1.00 90.00 96 LYS A C 1
ATOM 761 O O . LYS A 1 96 ? -12.801 -8.554 14.542 1.00 90.00 96 LYS A O 1
ATOM 766 N N . SER A 1 97 ? -11.758 -6.995 13.319 1.00 89.44 97 SER A N 1
ATOM 767 C CA . SER A 1 97 ? -10.461 -7.670 13.263 1.00 89.44 97 SER A CA 1
ATOM 768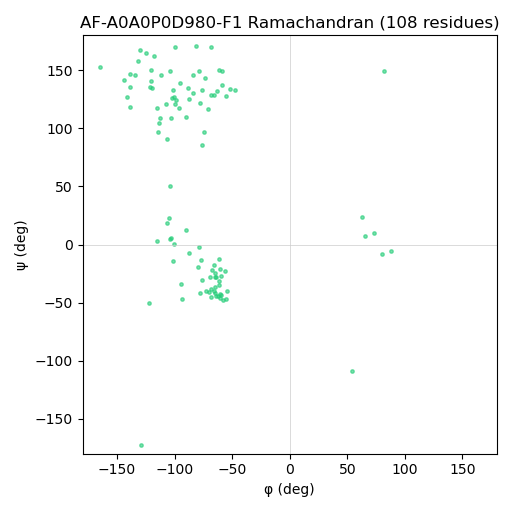 C C . SER A 1 97 ? -9.379 -6.709 12.794 1.00 89.44 97 SER A C 1
ATOM 770 O O . SER A 1 97 ? -9.661 -5.809 12.005 1.00 89.44 97 SER A O 1
ATOM 772 N N . VAL A 1 98 ? -8.139 -6.965 13.206 1.00 91.38 98 VAL A N 1
ATOM 773 C CA . VAL A 1 98 ? -6.943 -6.309 12.666 1.00 91.38 98 VAL A CA 1
ATOM 774 C C . VAL A 1 98 ? -6.036 -7.386 12.067 1.00 91.38 98 VAL A C 1
ATOM 776 O O . VAL A 1 98 ? -5.871 -8.472 12.631 1.00 91.38 98 VAL A O 1
ATOM 779 N N . THR A 1 99 ? -5.505 -7.132 10.875 1.00 92.31 99 THR A N 1
ATOM 780 C CA . THR A 1 99 ? -4.671 -8.081 10.123 1.00 92.31 99 THR A CA 1
ATOM 781 C C . THR A 1 99 ? -3.585 -7.315 9.386 1.00 92.31 99 THR A C 1
ATOM 783 O O . THR A 1 99 ? -3.834 -6.221 8.882 1.00 92.31 99 THR A O 1
ATOM 786 N N . LEU A 1 100 ? -2.386 -7.890 9.335 1.00 92.19 100 LEU A N 1
ATOM 787 C CA . LEU A 1 100 ? -1.282 -7.360 8.546 1.00 92.19 100 LEU A CA 1
ATOM 788 C C . LEU A 1 100 ? -1.363 -7.931 7.126 1.00 92.19 100 LEU A C 1
ATOM 790 O O . LEU A 1 100 ? -1.398 -9.151 6.957 1.00 92.19 100 LEU A O 1
ATOM 794 N N . LEU A 1 101 ? -1.390 -7.067 6.108 1.00 93.06 101 LEU A N 1
ATOM 795 C CA . LEU A 1 101 ? -1.386 -7.517 4.714 1.00 93.06 101 LEU A CA 1
ATOM 796 C C . LEU A 1 101 ? -0.140 -8.365 4.427 1.00 93.06 101 LEU A C 1
ATOM 798 O O . LEU A 1 101 ? 0.958 -8.057 4.883 1.00 93.06 101 LEU A O 1
ATOM 802 N N . GLY A 1 102 ? -0.327 -9.469 3.703 1.00 90.31 102 GLY A N 1
ATOM 803 C CA . GLY A 1 102 ? 0.731 -10.452 3.448 1.00 90.31 102 GLY A CA 1
ATOM 804 C C . GLY A 1 102 ? 1.004 -11.436 4.590 1.00 90.31 102 GLY A C 1
ATOM 805 O O . GLY A 1 102 ? 1.724 -12.408 4.372 1.00 90.31 102 GLY A O 1
ATOM 806 N N . SER A 1 103 ? 0.410 -11.246 5.773 1.00 90.38 103 SER A N 1
ATOM 807 C CA . SER A 1 103 ? 0.515 -12.185 6.893 1.00 90.38 103 SER A CA 1
ATOM 808 C C . SER A 1 103 ? -0.761 -13.010 7.065 1.00 90.38 103 SER A C 1
ATOM 810 O O . SER A 1 103 ? -1.871 -12.557 6.788 1.00 90.38 103 SER A O 1
ATOM 812 N N . ARG A 1 104 ? -0.605 -14.246 7.555 1.00 78.19 104 ARG A N 1
ATOM 813 C CA . ARG A 1 104 ? -1.729 -15.093 8.001 1.00 78.19 104 ARG A CA 1
ATOM 814 C C . ARG A 1 104 ? -2.099 -14.850 9.464 1.00 78.19 104 ARG A C 1
ATOM 816 O O . ARG A 1 104 ? -3.093 -15.397 9.940 1.00 78.19 104 ARG A O 1
ATOM 823 N N . GLU A 1 105 ? -1.303 -14.061 10.177 1.00 75.75 105 GLU A N 1
ATOM 824 C CA . GLU A 1 105 ? -1.521 -13.767 11.585 1.00 75.75 105 GLU A CA 1
ATOM 825 C C . GLU A 1 105 ? -2.654 -12.756 11.760 1.00 75.75 105 GLU A C 1
ATOM 827 O O . GLU A 1 105 ? -2.718 -11.716 11.099 1.00 75.75 105 GLU A O 1
ATOM 832 N N . LYS A 1 106 ? -3.564 -13.071 12.682 1.00 71.56 106 LYS A N 1
ATOM 833 C CA . LYS A 1 106 ? -4.613 -12.153 13.120 1.00 71.56 106 LYS A CA 1
ATOM 834 C C . LYS A 1 106 ? -4.204 -11.558 14.453 1.00 71.56 106 LYS A C 1
ATOM 836 O O . LYS A 1 106 ? -3.820 -12.287 15.363 1.00 71.56 106 LYS A O 1
ATOM 841 N N . TRP A 1 107 ? -4.332 -10.244 14.575 1.00 71.00 107 TRP A N 1
ATOM 842 C CA . TRP A 1 107 ? -4.107 -9.565 15.842 1.00 71.00 107 TRP A CA 1
ATOM 843 C C . TRP A 1 107 ? -5.167 -9.994 16.865 1.00 71.00 107 TRP A C 1
ATOM 845 O O . TRP A 1 107 ? -6.365 -9.926 16.581 1.00 71.00 107 TRP A O 1
ATOM 855 N N . SER A 1 108 ? -4.738 -10.420 18.053 1.00 60.16 108 SER A N 1
ATOM 856 C CA . SER A 1 108 ? -5.612 -10.956 19.108 1.00 60.16 108 SER A CA 1
ATOM 857 C C . SER A 1 108 ? -5.951 -9.957 20.224 1.00 60.16 108 SER A C 1
ATOM 859 O O . SER A 1 108 ? -6.665 -10.315 21.156 1.00 60.16 108 SER A O 1
ATOM 861 N N . GLY A 1 109 ? -5.453 -8.719 20.160 1.00 60.03 109 GLY A N 1
ATOM 862 C CA . GLY A 1 109 ? -5.551 -7.733 21.244 1.00 60.03 109 GLY A CA 1
ATOM 863 C C . GLY A 1 109 ? -6.594 -6.632 21.035 1.00 60.03 109 GLY A C 1
ATOM 864 O O . GLY A 1 109 ? -6.226 -5.466 21.144 1.00 60.03 109 GLY A O 1
ATOM 865 N N . ILE A 1 110 ? -7.844 -6.973 20.693 1.00 51.72 110 ILE A N 1
ATOM 866 C CA . ILE A 1 110 ? -8.979 -6.020 20.701 1.00 51.72 110 ILE A CA 1
ATOM 867 C C . ILE A 1 110 ? -9.746 -6.153 22.010 1.00 51.72 110 ILE A C 1
ATOM 869 O O . ILE A 1 110 ? -9.996 -7.309 22.429 1.00 51.72 110 ILE A O 1
#

Solvent-accessible surface area (backbone atoms only — not comparable to full-atom values): 7122 Å² total; per-residue (Å²): 97,69,69,39,38,28,68,65,45,82,76,84,83,86,82,71,57,44,98,85,68,47,68,48,64,75,57,52,53,53,52,48,53,50,49,62,51,38,75,51,47,33,76,62,57,63,86,41,35,44,46,95,59,75,67,64,97,69,77,56,67,43,37,22,27,45,96,93,44,78,37,80,41,74,76,53,86,75,89,56,84,91,72,64,62,63,51,70,90,63,49,71,93,72,50,92,78,51,69,52,80,80,53,92,60,66,62,82,87,119